Protein AF-A0A2N6NDV5-F1 (afdb_monomer)

Radius of gyration: 23.25 Å; Cα contacts (8 Å, |Δi|>4): 225; chains: 1; bounding box: 49×32×70 Å

Nearest PDB structures (foldseek):
  8xt3-assembly1_Lp  TM=3.797E-01  e=4.785E+00  Homo sapiens
  7odt-assembly1_a  TM=3.781E-01  e=5.970E+00  Homo sapiens
  6vmi-assembly1_a  TM=2.938E-01  e=2.604E+00  Homo sapiens
  6s2f-assembly1_A  TM=3.477E-01  e=3.836E+00  Saccharomyces cerevisiae S288C
  6i8a-assembly2_B  TM=3.883E-01  e=5.345E+00  Saccharomyces cerevisiae S288C

Secondary structure (DSSP, 8-state):
-HHHHHTTS-SEEEEEEEETTTTEEEEEEEESS--TT-PPPPSS-SS-SS-------B-SS--EEEEEEEEEEEE-TTS-EEEEEEEEEETTS-EEEEEESSHHHHHHHT-TTS--TT-EEEEEEETTEEEEESS-----

Foldseek 3Di:
DVVCQCVVVDFKDKDWDADDPSPDIDIDIDGNDDDPVPDDDDPDDPDDPDDDDDDWAADQFDWFKKAFQDWDFDADPVRHTDKIWTFIADPVGHTYIAIAPDPVSRVVVVPPVDDRHGQMWTWHDDDSGIHTDNDPPPDD

pLDDT: mean 92.0, std 10.21, range [34.38, 98.69]

InterPro domains:
  IPR016039 Thiolase-like [G3DSA:3.40.47.10] (1-45)
  IPR040771 Thiolase-like protein type 1, additional C-terminal domain [PF18313] (50-127)

Solvent-accessible surface area (backbone atoms only — not comparable to full-atom values): 8593 Å² total; per-residue (Å²): 107,70,66,46,26,72,68,60,78,37,58,68,49,77,48,81,49,76,36,86,90,72,78,39,79,47,76,48,83,45,61,59,58,79,71,92,81,75,66,80,79,76,94,62,75,97,60,70,98,70,79,92,69,95,69,72,53,75,33,85,78,36,72,44,61,28,28,31,69,44,72,52,69,47,59,44,96,88,70,46,84,70,44,38,43,34,38,31,30,39,83,91,55,30,34,32,64,26,33,47,59,44,70,69,35,36,56,54,73,64,36,87,91,59,84,58,65,67,42,62,31,34,32,37,63,54,93,97,42,24,26,32,28,62,68,80,73,79,78,132

Mean predicted aligned error: 6.07 Å

Structure (mmCIF, N/CA/C/O backbone):
data_AF-A0A2N6NDV5-F1
#
_entry.id   AF-A0A2N6NDV5-F1
#
loop_
_atom_site.group_PDB
_atom_site.id
_atom_site.type_symbol
_atom_site.label_atom_id
_atom_site.label_alt_id
_atom_site.label_comp_id
_atom_site.label_asym_id
_atom_site.label_entity_id
_atom_site.label_seq_id
_atom_site.pdbx_PDB_ins_code
_atom_site.Cartn_x
_atom_site.Cartn_y
_atom_site.Cartn_z
_atom_site.occupancy
_atom_site.B_iso_or_equiv
_atom_site.auth_seq_id
_atom_site.auth_comp_id
_atom_site.auth_asym_id
_atom_site.auth_atom_id
_atom_site.pdbx_PDB_model_num
ATOM 1 N N . MET A 1 1 ? -25.214 -1.089 19.384 1.00 89.75 1 MET A N 1
ATOM 2 C CA . MET A 1 1 ? -24.276 -1.251 20.520 1.00 89.75 1 MET A CA 1
ATOM 3 C C . MET A 1 1 ? -24.840 -0.733 21.842 1.00 89.75 1 MET A C 1
ATOM 5 O O . MET A 1 1 ? -25.035 -1.535 22.742 1.00 89.75 1 MET A O 1
ATOM 9 N N . THR A 1 2 ? -25.160 0.559 21.976 1.00 93.19 2 THR A N 1
ATOM 10 C CA . THR A 1 2 ? -25.662 1.141 23.244 1.00 93.19 2 THR A CA 1
ATOM 11 C C . THR A 1 2 ? -26.940 0.480 23.775 1.00 93.19 2 THR A C 1
ATOM 13 O O . THR A 1 2 ? -27.053 0.277 24.980 1.00 93.19 2 THR A O 1
ATOM 16 N N . ARG A 1 3 ? -27.878 0.082 22.899 1.00 95.38 3 ARG A N 1
ATOM 17 C CA . ARG A 1 3 ? -29.074 -0.701 23.279 1.00 95.38 3 ARG A CA 1
ATOM 18 C C . ARG A 1 3 ? -28.712 -2.036 23.940 1.00 95.38 3 ARG A C 1
ATOM 20 O O . ARG A 1 3 ? -29.221 -2.328 25.016 1.00 95.38 3 ARG A O 1
ATOM 27 N N . GLU A 1 4 ? -27.785 -2.789 23.349 1.00 95.44 4 GLU A N 1
ATOM 28 C CA . GLU A 1 4 ? -27.347 -4.083 23.888 1.00 95.44 4 GLU A CA 1
ATOM 29 C C . GLU A 1 4 ? -26.633 -3.923 25.243 1.00 95.44 4 GLU A C 1
ATOM 31 O O . GLU A 1 4 ? -26.911 -4.683 26.169 1.00 95.44 4 GLU A O 1
ATOM 36 N N . LEU A 1 5 ? -25.789 -2.892 25.400 1.00 96.25 5 LEU A N 1
ATOM 37 C CA . LEU A 1 5 ? -25.135 -2.577 26.680 1.00 96.25 5 LEU A CA 1
ATOM 38 C C . LEU A 1 5 ? -26.152 -2.205 27.769 1.00 96.25 5 LEU A C 1
ATOM 40 O O . LEU A 1 5 ? -26.079 -2.702 28.891 1.00 96.25 5 LEU A O 1
ATOM 44 N N . ARG A 1 6 ? -27.147 -1.373 27.433 1.00 94.62 6 ARG A N 1
ATOM 45 C CA . ARG A 1 6 ? -28.226 -0.988 28.362 1.00 94.62 6 ARG A CA 1
ATOM 46 C C . ARG A 1 6 ? -29.100 -2.176 28.762 1.00 94.62 6 ARG A C 1
ATOM 48 O O . ARG A 1 6 ? -29.508 -2.252 29.913 1.00 94.62 6 ARG A O 1
ATOM 55 N N . SER A 1 7 ? -29.332 -3.118 27.846 1.00 96.44 7 SER A N 1
ATOM 56 C CA . SER A 1 7 ? -30.056 -4.367 28.131 1.00 96.44 7 SER A CA 1
ATOM 57 C C . SER A 1 7 ? -29.265 -5.376 28.974 1.00 96.44 7 SER A C 1
ATOM 59 O O . SER A 1 7 ? -29.787 -6.441 29.278 1.00 96.44 7 SER A O 1
ATOM 61 N N . ARG A 1 8 ? -28.003 -5.075 29.329 1.00 92.75 8 ARG A N 1
ATOM 62 C CA . ARG A 1 8 ? -27.079 -5.961 30.064 1.00 92.75 8 ARG A CA 1
ATOM 63 C C . ARG A 1 8 ? -26.745 -7.282 29.369 1.00 92.75 8 ARG A C 1
ATOM 65 O O . ARG A 1 8 ? -26.102 -8.134 29.972 1.00 92.75 8 ARG A O 1
ATOM 72 N N . LYS A 1 9 ? -27.098 -7.439 28.092 1.00 95.50 9 LYS A N 1
ATOM 73 C CA . LYS A 1 9 ? -26.704 -8.604 27.290 1.00 95.50 9 LYS A CA 1
ATOM 74 C C . LYS A 1 9 ? -25.186 -8.687 27.097 1.00 95.50 9 LYS A C 1
ATOM 76 O O . LYS A 1 9 ? -24.624 -9.775 27.093 1.00 95.50 9 LYS A O 1
ATOM 81 N N . TYR A 1 10 ? -24.526 -7.534 26.979 1.00 95.12 10 TYR A N 1
ATOM 82 C CA . TYR A 1 10 ? -23.069 -7.409 26.999 1.00 95.12 10 TYR A CA 1
ATOM 83 C C . TYR A 1 10 ? -22.658 -6.335 28.003 1.00 95.12 10 TYR A C 1
ATOM 85 O O . TYR A 1 10 ? -23.390 -5.371 28.226 1.00 95.12 10 TYR A O 1
ATOM 93 N N . ASN A 1 11 ? -21.471 -6.489 28.591 1.00 93.62 11 ASN A N 1
ATOM 94 C CA . ASN A 1 11 ? -20.956 -5.537 29.576 1.00 93.62 11 ASN A CA 1
ATOM 95 C C . ASN A 1 11 ? -20.065 -4.457 28.967 1.00 93.62 11 ASN A C 1
ATOM 97 O O . ASN A 1 11 ? -20.046 -3.353 29.493 1.00 93.62 11 ASN A O 1
ATOM 101 N N . ASN A 1 12 ? -19.358 -4.748 27.873 1.00 94.69 12 ASN A N 1
ATOM 102 C CA . ASN A 1 12 ? -18.414 -3.827 27.244 1.00 94.69 12 ASN A CA 1
ATOM 103 C C . ASN A 1 12 ? -18.642 -3.777 25.732 1.00 94.69 12 ASN A C 1
ATOM 105 O O . ASN A 1 12 ? -19.114 -4.747 25.137 1.00 94.69 12 ASN A O 1
ATOM 109 N N . GLY A 1 13 ? -18.309 -2.646 25.120 1.00 95.06 13 GLY A N 1
ATOM 110 C CA . GLY A 1 13 ? -18.357 -2.437 23.679 1.00 95.06 13 GLY A CA 1
ATOM 111 C C . GLY A 1 13 ? -17.178 -1.593 23.217 1.00 95.06 13 GLY A C 1
ATOM 112 O O . GLY A 1 13 ? -16.711 -0.723 23.950 1.00 95.06 13 GLY A O 1
ATOM 113 N N . LEU A 1 14 ? -16.710 -1.856 22.002 1.00 95.12 14 LEU A N 1
ATOM 114 C CA . LEU A 1 14 ? -15.627 -1.122 21.364 1.00 95.12 14 LEU A CA 1
ATOM 115 C C . LEU A 1 14 ? -16.105 -0.634 20.003 1.00 95.12 14 LEU A C 1
ATOM 117 O O . LEU A 1 14 ? 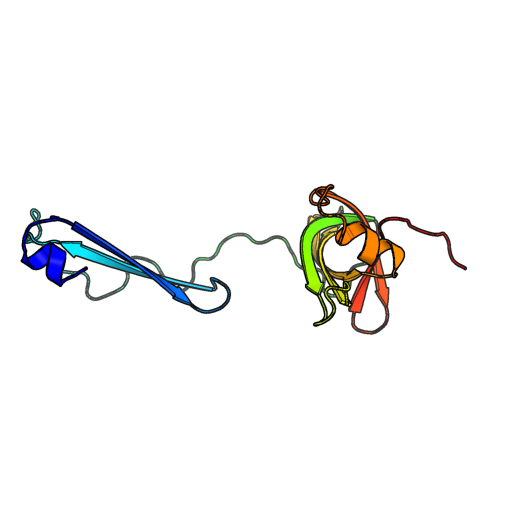-16.561 -1.434 19.188 1.00 95.12 14 LEU A O 1
ATOM 121 N N . ILE A 1 15 ? -16.002 0.668 19.766 1.00 94.56 15 ILE A N 1
ATOM 122 C CA . ILE A 1 15 ? -16.259 1.270 18.459 1.00 94.56 15 ILE A CA 1
ATOM 123 C C . ILE A 1 15 ? -14.917 1.666 17.866 1.00 94.56 15 ILE A C 1
ATOM 125 O O . ILE A 1 15 ? -14.151 2.377 18.513 1.00 94.56 15 ILE A O 1
ATOM 129 N N . LEU A 1 16 ? -14.671 1.220 16.637 1.00 94.31 16 LEU A N 1
ATOM 130 C CA . LEU A 1 16 ? -13.559 1.657 15.803 1.00 94.31 16 LEU A CA 1
ATOM 131 C C . LEU A 1 16 ? -14.142 2.499 14.668 1.00 94.31 16 LEU A C 1
ATOM 133 O O . LEU A 1 16 ? -15.025 2.031 13.947 1.00 94.31 16 LEU A O 1
ATOM 137 N N . ALA A 1 17 ? -13.684 3.739 14.543 1.00 93.19 17 ALA A N 1
ATOM 138 C CA . ALA A 1 17 ? -14.109 4.664 13.503 1.00 93.19 17 ALA A CA 1
ATOM 139 C C . ALA A 1 17 ? -12.887 5.102 12.691 1.00 93.19 17 ALA A C 1
ATOM 141 O O . ALA A 1 17 ? -12.073 5.903 13.155 1.00 93.19 17 ALA A O 1
ATOM 142 N N . ASN A 1 18 ? -12.774 4.550 11.484 1.00 94.25 18 ASN A N 1
ATOM 143 C CA . ASN A 1 18 ? -11.682 4.825 10.556 1.00 94.25 18 ASN A CA 1
ATOM 144 C C . ASN A 1 18 ? -12.085 5.949 9.596 1.00 94.25 18 ASN A C 1
ATOM 146 O O . ASN A 1 18 ? -13.229 5.990 9.138 1.00 94.25 18 ASN A O 1
ATOM 150 N N . GLY A 1 19 ? -11.150 6.841 9.276 1.00 92.06 19 GLY A N 1
ATOM 151 C CA . GLY A 1 19 ? -11.359 7.963 8.360 1.00 92.06 19 GLY A CA 1
ATOM 152 C C . GLY A 1 19 ? -10.270 8.067 7.293 1.00 92.06 19 GLY A C 1
ATOM 153 O O . GLY A 1 19 ? -9.116 7.703 7.523 1.00 92.06 19 GLY A O 1
ATOM 154 N N . GLY A 1 20 ? -10.644 8.591 6.121 1.00 91.12 20 GLY A N 1
ATOM 155 C CA . GLY A 1 20 ? -9.740 8.758 4.980 1.00 91.12 20 GLY A CA 1
ATOM 156 C C . GLY A 1 20 ? -9.200 7.427 4.445 1.00 91.12 20 GLY A C 1
ATOM 157 O O . GLY A 1 20 ? -9.886 6.407 4.484 1.00 91.12 20 GLY A O 1
ATOM 158 N N . MET A 1 21 ? -7.948 7.436 3.981 1.00 89.44 21 MET A N 1
ATOM 159 C CA . MET A 1 21 ? -7.200 6.234 3.581 1.00 89.44 21 MET A CA 1
ATOM 160 C C . MET A 1 21 ? -6.488 5.619 4.795 1.00 89.44 21 MET A C 1
ATOM 162 O O . MET A 1 21 ? -5.265 5.541 4.825 1.00 89.44 21 MET A O 1
ATOM 166 N N . LEU A 1 22 ? -7.259 5.268 5.834 1.00 88.69 22 LEU A N 1
ATOM 167 C CA . LEU A 1 22 ? -6.744 4.843 7.150 1.00 88.69 22 LEU A CA 1
ATOM 168 C C . LEU A 1 22 ? -5.806 5.872 7.810 1.00 88.69 22 LEU A C 1
ATOM 170 O O . LEU A 1 22 ? -4.940 5.519 8.603 1.00 88.69 22 LEU A O 1
ATOM 174 N N . THR A 1 23 ? -5.982 7.158 7.502 1.00 87.88 23 THR A N 1
ATOM 175 C CA . THR A 1 23 ? -5.155 8.239 8.062 1.00 87.88 23 THR A CA 1
ATOM 176 C C . THR A 1 23 ? -5.606 8.662 9.455 1.00 87.88 23 THR A C 1
ATOM 178 O O . THR A 1 23 ? -4.842 9.284 10.185 1.00 87.88 23 THR A O 1
ATOM 181 N N . HIS A 1 24 ? -6.844 8.330 9.827 1.00 87.25 24 HIS A N 1
ATOM 182 C CA . HIS A 1 24 ? -7.413 8.635 11.133 1.00 87.25 24 HIS A CA 1
ATOM 183 C C . HIS A 1 24 ? -8.084 7.398 11.708 1.00 87.25 24 HIS A C 1
ATOM 185 O O . HIS A 1 24 ? -8.835 6.708 11.013 1.00 87.25 24 HIS A O 1
ATOM 191 N N . GLN A 1 25 ? -7.875 7.176 13.002 1.00 88.50 25 GLN A N 1
ATOM 192 C CA . GLN A 1 25 ? -8.578 6.149 13.747 1.00 88.50 25 GLN A CA 1
ATOM 193 C C . GLN A 1 25 ? -9.020 6.694 15.101 1.00 88.50 25 GLN A C 1
ATOM 195 O O . GLN A 1 25 ? -8.207 7.134 15.910 1.00 88.50 25 GLN A O 1
ATOM 200 N N . TYR A 1 26 ? -10.324 6.629 15.348 1.00 88.06 26 TYR A N 1
ATOM 201 C CA . TYR A 1 26 ? -10.928 6.971 16.628 1.00 88.06 26 TYR A CA 1
ATOM 202 C C . TYR A 1 26 ? -11.472 5.714 17.284 1.00 88.06 26 TYR A C 1
ATOM 204 O O . TYR A 1 26 ? -12.043 4.838 16.629 1.00 88.06 26 TYR A O 1
ATOM 212 N N . VAL A 1 27 ? -11.300 5.637 18.599 1.00 90.25 27 VAL A N 1
ATOM 213 C CA . VAL A 1 27 ? -11.710 4.484 19.391 1.00 90.25 27 VAL A CA 1
ATOM 214 C C . VAL A 1 27 ? -12.561 4.953 20.557 1.00 90.25 27 VAL A C 1
ATOM 216 O O . VAL A 1 27 ? -12.167 5.850 21.298 1.00 90.25 27 VAL A O 1
ATOM 219 N N . VAL A 1 28 ? -13.721 4.323 20.739 1.00 90.12 28 VAL A N 1
ATOM 220 C CA . VAL A 1 28 ? -14.583 4.561 21.902 1.00 90.12 28 VAL A CA 1
ATOM 221 C C . VAL A 1 28 ? -14.812 3.249 22.635 1.00 90.12 28 VAL A C 1
ATOM 223 O O . VAL A 1 28 ? -15.412 2.315 22.099 1.00 90.12 28 VAL A O 1
ATOM 226 N N . CYS A 1 29 ? -14.365 3.205 23.886 1.00 89.94 29 CYS A N 1
ATOM 227 C CA . CYS A 1 29 ? -14.653 2.124 24.819 1.00 89.94 29 CYS A CA 1
ATOM 228 C C . CYS A 1 29 ? -15.923 2.461 25.607 1.00 89.94 29 CYS A C 1
ATOM 230 O O . CYS A 1 29 ? -15.997 3.490 26.275 1.00 89.94 29 CYS A O 1
ATOM 232 N N . LEU A 1 30 ? -16.919 1.583 25.550 1.00 92.00 30 LEU A N 1
ATOM 233 C CA . LEU A 1 30 ? -18.193 1.718 26.250 1.00 92.00 30 LEU A CA 1
ATOM 234 C C . LEU A 1 30 ? -18.351 0.586 27.266 1.00 92.00 30 LEU A C 1
ATOM 236 O O . LEU A 1 30 ? -17.962 -0.550 26.998 1.00 92.00 30 LEU A O 1
ATOM 240 N N . SER A 1 31 ? -18.985 0.869 28.402 1.00 92.50 31 SER A N 1
ATOM 241 C CA . SER A 1 31 ? -19.339 -0.150 29.392 1.00 92.50 31 SER A CA 1
ATOM 242 C C . SER A 1 31 ? -20.753 0.053 29.929 1.00 92.50 31 SER A C 1
ATOM 244 O O . SER A 1 31 ? -21.264 1.170 29.989 1.00 92.50 31 SER A O 1
ATOM 246 N N . ALA A 1 32 ? -21.392 -1.045 30.323 1.00 94.69 32 ALA A N 1
ATOM 247 C CA . ALA A 1 32 ? -22.631 -1.053 31.092 1.00 94.69 32 ALA A CA 1
ATOM 248 C C . ALA A 1 32 ? -22.378 -0.859 32.601 1.00 94.69 32 ALA A C 1
ATOM 250 O O . ALA A 1 32 ? -23.325 -0.769 33.385 1.00 94.69 32 ALA A O 1
ATOM 251 N N . GLN A 1 33 ? -21.115 -0.857 33.036 1.00 90.62 33 GLN A N 1
ATOM 252 C CA . GLN A 1 33 ? -20.711 -0.657 34.425 1.00 90.62 33 GLN A CA 1
ATOM 253 C C . GLN A 1 33 ? -19.906 0.642 34.571 1.00 90.62 33 GLN A C 1
ATOM 255 O O . GLN A 1 33 ? -19.199 1.026 33.637 1.00 90.62 33 GLN A O 1
ATOM 260 N N . PRO A 1 34 ? -19.992 1.321 35.729 1.00 88.00 34 PRO A N 1
ATOM 261 C CA . PRO A 1 34 ? -19.093 2.427 36.029 1.00 88.00 34 PRO A CA 1
ATOM 262 C C . PRO A 1 34 ? -17.644 1.932 36.130 1.00 88.00 34 PRO A C 1
ATOM 264 O O . PRO A 1 34 ? -17.385 0.742 36.341 1.00 88.00 34 PRO A O 1
ATOM 267 N N . ARG A 1 35 ? -16.684 2.852 36.001 1.00 86.00 35 ARG A N 1
ATOM 268 C CA . ARG A 1 35 ? -15.265 2.524 36.158 1.00 86.00 35 ARG A CA 1
ATOM 269 C C . ARG A 1 35 ? -14.980 2.037 37.580 1.00 86.00 35 ARG A C 1
ATOM 271 O O . ARG A 1 35 ? -15.403 2.655 38.551 1.00 86.00 35 ARG A O 1
ATOM 278 N N . LYS A 1 36 ? -14.222 0.943 37.699 1.00 88.12 36 LYS A N 1
ATOM 279 C CA . LYS A 1 36 ? -13.852 0.353 38.998 1.00 88.12 36 LYS A CA 1
ATOM 280 C C . LYS A 1 36 ? -12.792 1.157 39.754 1.00 88.12 36 LYS A C 1
ATOM 282 O O . LYS A 1 36 ? -12.688 1.015 40.963 1.00 88.12 36 LYS A O 1
ATOM 287 N N . ASP A 1 37 ? -12.003 1.963 39.046 1.00 89.69 37 ASP A N 1
ATOM 288 C CA . ASP A 1 37 ? -10.923 2.774 39.619 1.00 89.69 37 ASP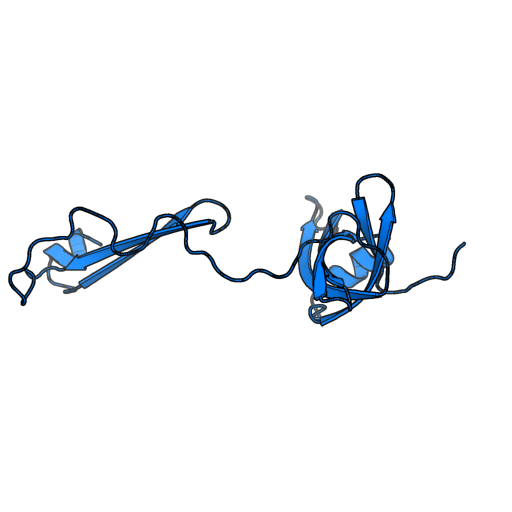 A CA 1
ATOM 289 C C . ASP A 1 37 ? -11.396 4.134 40.156 1.00 89.69 37 ASP A C 1
ATOM 291 O O . ASP A 1 37 ? -10.588 4.875 40.708 1.00 89.69 37 ASP A O 1
ATOM 295 N N . GLY A 1 38 ? -12.682 4.469 39.989 1.00 88.00 38 GLY A N 1
ATOM 296 C CA . GLY A 1 38 ? -13.278 5.717 40.474 1.00 88.00 38 GLY A CA 1
ATOM 297 C C . GLY A 1 38 ? -12.742 6.989 39.809 1.00 88.00 38 GLY A C 1
ATOM 298 O O . GLY A 1 38 ? -13.053 8.078 40.276 1.00 88.00 38 GLY A O 1
ATOM 299 N N . LYS A 1 39 ? -11.936 6.871 38.747 1.00 87.62 39 LYS A N 1
ATOM 300 C CA . LYS A 1 39 ? -11.343 8.018 38.052 1.00 87.62 39 LYS A CA 1
ATOM 301 C C . LYS A 1 39 ? -12.308 8.611 37.033 1.00 87.62 39 LYS A C 1
ATOM 303 O O . LYS A 1 39 ? -13.076 7.884 36.399 1.00 87.62 39 LYS A O 1
ATOM 308 N N . ASP A 1 40 ? -12.172 9.911 36.802 1.00 87.06 40 ASP A N 1
ATOM 309 C CA . ASP A 1 40 ? -12.861 10.597 35.715 1.00 87.06 40 ASP A CA 1
ATOM 310 C C . ASP A 1 40 ? -12.380 10.118 34.338 1.00 87.06 40 ASP A C 1
ATOM 312 O O . ASP A 1 40 ? -11.329 9.479 34.175 1.00 87.06 40 ASP A O 1
ATOM 316 N N . TYR A 1 41 ? -13.183 10.404 33.315 1.00 83.25 41 TYR A N 1
ATOM 317 C CA . TYR A 1 41 ? -12.751 10.208 31.937 1.00 83.25 41 TYR A CA 1
ATOM 318 C C . TYR A 1 41 ? -11.691 11.254 31.564 1.00 83.25 41 TYR A C 1
ATOM 320 O O . TYR A 1 41 ? -11.820 12.409 31.970 1.00 83.25 41 TYR A O 1
ATOM 328 N N . PRO A 1 42 ? -10.659 10.878 30.785 1.00 85.25 42 PRO A N 1
ATOM 329 C CA . PRO A 1 42 ? -9.719 11.848 30.238 1.00 85.25 42 PRO A CA 1
ATOM 330 C C . PRO A 1 42 ? -10.465 12.922 29.439 1.00 85.25 42 PRO A C 1
ATOM 332 O O . PRO A 1 42 ? -11.346 12.597 28.644 1.00 85.25 42 PRO A O 1
ATOM 335 N N . LEU A 1 43 ? -10.109 14.189 29.653 1.00 87.38 43 LEU A N 1
ATOM 336 C CA . LEU A 1 43 ? -10.647 15.322 28.887 1.00 87.38 43 LEU A CA 1
ATOM 337 C C . LEU A 1 43 ? -9.931 15.509 27.542 1.00 87.38 43 LEU A C 1
ATOM 339 O O . LEU A 1 43 ? -10.412 16.234 26.676 1.00 87.38 43 LEU A O 1
ATOM 343 N N . GLU A 1 44 ? -8.795 14.837 27.373 1.00 88.81 44 GLU A N 1
ATOM 344 C CA . GLU A 1 44 ? -7.932 14.904 26.201 1.00 88.81 44 GLU A CA 1
ATOM 345 C C . GLU A 1 44 ? -7.524 13.492 25.768 1.00 88.81 44 GLU A C 1
ATOM 347 O O . GLU A 1 44 ? -7.599 12.529 26.541 1.00 88.81 44 GLU A O 1
ATOM 352 N N . ASN A 1 45 ? -7.087 13.362 24.516 1.00 84.50 45 ASN A N 1
ATOM 353 C CA . ASN A 1 45 ? -6.636 12.082 23.986 1.00 84.50 45 ASN A CA 1
ATOM 354 C C . ASN A 1 45 ? -5.313 11.655 24.648 1.00 84.50 45 ASN A C 1
ATOM 356 O O . ASN A 1 45 ? -4.404 12.472 24.776 1.00 84.50 45 ASN A O 1
ATOM 360 N N . PRO A 1 46 ? -5.159 10.370 25.019 1.00 84.00 46 PRO A N 1
ATOM 361 C CA . PRO A 1 46 ? -3.935 9.876 25.654 1.00 8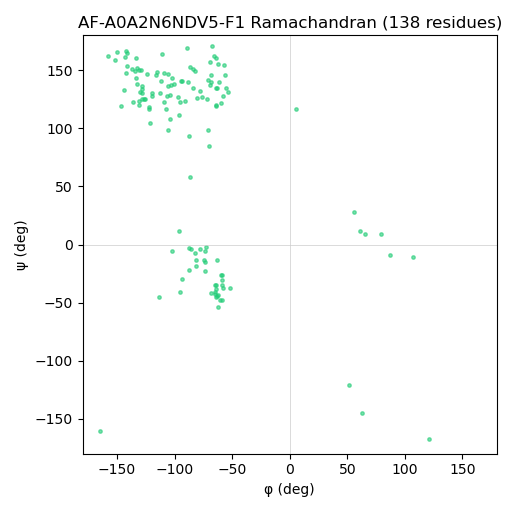4.00 46 PRO A CA 1
ATOM 362 C C . PRO A 1 46 ? -2.750 9.753 24.684 1.00 84.00 46 PRO A C 1
ATOM 364 O O . PRO A 1 46 ? -1.618 9.577 25.124 1.00 84.00 46 PRO A O 1
ATOM 367 N N . LEU A 1 47 ? -3.011 9.798 23.375 1.00 84.12 47 LEU A N 1
ATOM 368 C CA . LEU A 1 47 ? -2.004 9.771 22.320 1.00 84.12 47 LEU A CA 1
ATOM 369 C C . LEU A 1 47 ? -1.915 11.152 21.659 1.00 84.12 47 LEU A C 1
ATOM 371 O O . LEU A 1 47 ? -2.939 11.836 21.556 1.00 84.12 47 LEU A O 1
ATOM 375 N N . PRO A 1 48 ? -0.723 11.556 21.182 1.00 86.12 48 PRO A N 1
ATOM 376 C CA . PRO A 1 48 ? -0.583 12.783 20.412 1.00 86.12 48 PRO A CA 1
ATOM 377 C C . PRO A 1 48 ? -1.404 12.701 19.120 1.00 86.12 48 PRO A C 1
ATOM 379 O O . PRO A 1 48 ? -1.650 11.619 18.590 1.00 86.12 48 PRO A O 1
ATOM 382 N N . LEU A 1 49 ? -1.787 13.862 18.583 1.00 82.25 49 LEU A N 1
ATOM 383 C CA . LEU A 1 49 ? -2.504 13.946 17.304 1.00 82.25 49 LEU A CA 1
ATOM 384 C C . LEU A 1 49 ? -1.703 13.331 16.145 1.00 82.25 49 LEU A C 1
ATOM 386 O O . LEU A 1 49 ? -2.284 12.814 15.197 1.00 82.25 49 LEU A O 1
ATOM 390 N N . VAL A 1 50 ? -0.373 13.397 16.234 1.00 83.31 50 VAL A N 1
ATOM 391 C CA . VAL A 1 50 ? 0.558 12.858 15.245 1.00 83.31 50 VAL A CA 1
ATOM 392 C C . VAL A 1 50 ? 1.569 11.976 15.965 1.00 83.31 50 VAL A C 1
ATOM 394 O O . VAL A 1 50 ? 2.241 12.427 16.893 1.00 83.31 50 VAL A O 1
ATOM 397 N N . VAL A 1 51 ? 1.684 10.729 15.519 1.00 83.50 51 VAL A N 1
ATOM 398 C CA . VAL A 1 51 ? 2.741 9.803 15.931 1.00 83.50 51 VAL A CA 1
ATOM 399 C C . VAL A 1 51 ? 3.830 9.845 14.860 1.00 83.50 51 VAL A C 1
ATOM 401 O O . VAL A 1 51 ? 3.534 9.728 13.673 1.00 83.50 51 VAL A O 1
ATOM 404 N N . GLN A 1 52 ? 5.079 10.077 15.264 1.00 82.88 52 GLN A N 1
ATOM 405 C CA . GLN A 1 52 ? 6.217 10.051 14.344 1.00 82.88 52 GLN A CA 1
ATOM 406 C C . GLN A 1 52 ? 6.741 8.623 14.231 1.00 82.88 52 GLN A C 1
ATOM 408 O O . GLN A 1 52 ? 7.573 8.203 15.032 1.00 82.88 52 GLN A O 1
ATOM 413 N N . ASP A 1 53 ? 6.253 7.892 13.234 1.00 83.81 53 ASP A N 1
ATOM 414 C CA . ASP A 1 53 ? 6.776 6.570 12.906 1.00 83.81 53 ASP A CA 1
ATOM 415 C C . ASP A 1 53 ? 7.832 6.667 11.794 1.00 83.81 53 ASP A C 1
ATOM 417 O O . ASP A 1 53 ? 7.667 7.445 10.847 1.00 83.81 53 ASP A O 1
ATOM 421 N N . PRO A 1 54 ? 8.930 5.890 11.872 1.00 86.75 54 PRO A N 1
ATOM 422 C CA . PRO A 1 54 ? 9.924 5.856 10.810 1.00 86.75 54 PRO A CA 1
ATOM 423 C C . PRO A 1 54 ? 9.298 5.301 9.525 1.00 86.75 54 PRO A C 1
ATOM 425 O O . PRO A 1 54 ? 8.848 4.156 9.474 1.00 86.75 54 PRO A O 1
ATOM 428 N N . ALA A 1 55 ? 9.309 6.107 8.467 1.00 87.94 55 ALA A N 1
ATOM 429 C CA . ALA A 1 55 ? 8.927 5.697 7.122 1.00 87.94 55 ALA A CA 1
ATOM 430 C C . ALA A 1 55 ? 10.180 5.559 6.240 1.00 87.94 55 ALA A C 1
ATOM 432 O O . ALA A 1 55 ? 11.135 6.321 6.419 1.00 87.94 55 ALA A O 1
ATOM 433 N N . PRO A 1 56 ? 10.208 4.619 5.275 1.00 91.94 56 PRO A N 1
ATOM 434 C CA . PRO A 1 56 ? 11.244 4.606 4.253 1.00 91.94 56 PRO A CA 1
ATOM 435 C C . PRO A 1 56 ? 11.285 5.945 3.509 1.00 91.94 56 PRO A C 1
ATOM 437 O O . PRO A 1 56 ? 10.226 6.546 3.298 1.00 91.94 56 PRO A O 1
ATOM 440 N N . PRO A 1 57 ? 12.476 6.400 3.085 1.00 96.06 57 PRO A N 1
ATOM 441 C CA . PRO A 1 57 ? 12.589 7.580 2.240 1.00 96.06 57 PRO A CA 1
ATOM 442 C C . PRO A 1 57 ? 11.770 7.405 0.957 1.00 96.06 57 PRO A C 1
ATOM 444 O O . PRO A 1 57 ? 11.507 6.282 0.524 1.00 96.06 57 PRO A O 1
ATOM 447 N N . PHE A 1 58 ? 11.352 8.514 0.358 1.00 97.31 58 PHE A N 1
ATOM 448 C CA . PHE A 1 58 ? 10.531 8.519 -0.848 1.00 97.31 58 PHE A CA 1
ATOM 449 C C . PHE A 1 58 ? 11.322 9.090 -2.024 1.00 97.31 58 PHE A C 1
ATOM 451 O O . PHE A 1 58 ? 11.916 10.160 -1.906 1.00 97.31 58 PHE A O 1
ATOM 458 N N . ALA A 1 59 ? 11.315 8.378 -3.147 1.00 97.56 59 ALA A N 1
ATOM 459 C CA . ALA A 1 59 ? 11.852 8.831 -4.418 1.00 97.56 59 ALA A CA 1
ATOM 460 C C . ALA A 1 59 ? 10.686 9.230 -5.331 1.00 97.56 59 ALA A C 1
ATOM 462 O O . ALA A 1 59 ? 9.947 8.373 -5.816 1.00 97.56 59 ALA A O 1
ATOM 463 N N . GLU A 1 60 ? 10.530 10.536 -5.553 1.00 96.88 60 GLU A N 1
ATOM 464 C CA . GLU A 1 60 ? 9.565 11.076 -6.518 1.00 96.88 60 GLU A CA 1
ATOM 465 C C . GLU A 1 60 ? 9.946 10.660 -7.945 1.00 96.88 60 GLU A C 1
ATOM 467 O O . GLU A 1 60 ? 9.115 10.149 -8.693 1.00 96.88 60 GLU A O 1
ATOM 472 N N . ASP A 1 61 ? 11.244 10.743 -8.245 1.00 96.88 61 ASP A N 1
ATOM 473 C CA . ASP A 1 61 ? 11.857 10.334 -9.503 1.00 96.88 61 ASP A CA 1
ATOM 474 C C . ASP A 1 61 ? 12.629 9.027 -9.310 1.00 96.88 61 ASP A C 1
ATOM 476 O O . ASP A 1 61 ? 13.766 9.019 -8.832 1.00 96.88 61 ASP A O 1
ATOM 480 N N . ALA A 1 62 ? 12.015 7.903 -9.674 1.00 97.25 62 ALA A N 1
ATOM 481 C CA . ALA A 1 62 ? 12.597 6.584 -9.464 1.00 97.25 62 ALA A CA 1
ATOM 482 C C . ALA A 1 62 ? 13.142 6.006 -10.772 1.00 97.25 62 ALA A C 1
ATOM 484 O O . ALA A 1 62 ? 12.459 5.939 -11.792 1.00 97.25 62 ALA A O 1
ATOM 485 N N . THR A 1 63 ? 14.397 5.555 -10.760 1.00 96.38 63 THR A N 1
ATOM 486 C CA . THR A 1 63 ? 15.010 4.871 -11.905 1.00 96.38 63 THR A CA 1
ATOM 487 C C . THR A 1 63 ? 15.945 3.768 -11.434 1.00 96.38 63 THR A C 1
ATOM 489 O O . THR A 1 63 ? 16.787 3.979 -10.565 1.00 96.38 63 THR A O 1
ATOM 492 N N . GLY A 1 64 ? 15.819 2.589 -12.041 1.00 96.06 64 GLY A N 1
ATOM 493 C CA . GLY A 1 64 ? 16.697 1.449 -11.807 1.00 96.06 64 GLY A CA 1
ATOM 494 C C . GLY A 1 64 ? 15.972 0.203 -11.292 1.00 96.06 64 GLY A C 1
ATOM 495 O O . GLY A 1 64 ? 14.746 0.108 -11.366 1.00 96.06 64 GLY A O 1
ATOM 496 N N . PRO A 1 65 ? 16.731 -0.798 -10.813 1.00 97.12 65 PRO A N 1
ATOM 497 C CA . PRO A 1 65 ? 16.170 -2.042 -10.300 1.00 97.12 65 PRO A CA 1
ATOM 498 C C . PRO A 1 65 ? 15.321 -1.812 -9.047 1.00 97.12 65 PRO A C 1
ATOM 500 O O . PRO A 1 65 ? 15.756 -1.144 -8.105 1.00 97.12 65 PRO A O 1
ATOM 503 N N . ALA A 1 66 ? 14.151 -2.439 -9.015 1.00 97.69 66 ALA A N 1
ATOM 504 C CA . ALA A 1 66 ? 13.180 -2.298 -7.942 1.00 97.69 66 ALA A CA 1
ATOM 505 C C . ALA A 1 66 ? 12.483 -3.624 -7.621 1.00 97.69 66 ALA A C 1
ATOM 507 O O . ALA A 1 66 ? 12.547 -4.579 -8.396 1.00 97.69 66 ALA A O 1
ATOM 508 N N . THR A 1 67 ? 11.789 -3.660 -6.488 1.00 98.25 67 THR A N 1
ATOM 509 C CA . THR A 1 67 ? 10.862 -4.736 -6.117 1.00 98.25 67 THR A CA 1
ATOM 510 C C . THR A 1 67 ? 9.480 -4.173 -5.824 1.00 98.25 67 THR A C 1
ATOM 512 O O . THR A 1 67 ? 9.371 -3.074 -5.275 1.00 98.25 67 THR A O 1
ATOM 515 N N . ILE A 1 68 ? 8.428 -4.925 -6.137 1.00 98.50 68 ILE A N 1
ATOM 516 C CA . ILE A 1 68 ? 7.051 -4.558 -5.786 1.00 98.50 68 ILE A CA 1
ATOM 517 C C . ILE A 1 68 ? 6.855 -4.735 -4.276 1.00 98.50 68 ILE A C 1
ATOM 519 O O . ILE A 1 68 ? 7.091 -5.815 -3.743 1.00 98.50 68 ILE A O 1
ATOM 523 N N . GLU A 1 69 ? 6.416 -3.689 -3.577 1.00 98.31 69 GLU A N 1
ATOM 524 C CA . GLU A 1 69 ? 6.042 -3.766 -2.158 1.00 98.31 69 GLU A CA 1
ATOM 525 C C . GLU A 1 69 ? 4.533 -3.980 -1.993 1.00 98.31 69 GLU A C 1
ATOM 527 O O . GLU A 1 69 ? 4.103 -4.777 -1.164 1.00 98.31 69 GLU A O 1
ATOM 532 N N . THR A 1 70 ? 3.725 -3.299 -2.806 1.00 98.44 70 THR A N 1
ATOM 533 C CA . THR A 1 70 ? 2.294 -3.573 -2.972 1.00 98.44 70 THR A CA 1
ATOM 534 C C . THR A 1 70 ? 1.812 -3.023 -4.309 1.00 98.44 70 THR A C 1
ATOM 536 O O . THR A 1 70 ? 2.472 -2.183 -4.925 1.00 98.44 70 THR A O 1
ATOM 539 N N . TYR A 1 71 ? 0.665 -3.494 -4.780 1.00 98.38 71 TYR A N 1
ATOM 540 C CA . TYR A 1 71 ? 0.066 -3.020 -6.015 1.00 98.38 71 TYR A CA 1
ATOM 541 C C . TYR A 1 71 ? -1.452 -3.166 -5.979 1.00 98.38 71 TYR A C 1
ATOM 543 O O . TYR A 1 71 ? -2.019 -3.952 -5.221 1.00 98.38 71 TYR A O 1
ATOM 551 N N . THR A 1 72 ? -2.119 -2.398 -6.827 1.00 97.75 72 THR A N 1
ATOM 552 C CA . THR A 1 72 ? -3.527 -2.595 -7.152 1.00 97.75 72 THR A CA 1
ATOM 553 C C . THR A 1 72 ? -3.747 -2.331 -8.632 1.00 97.75 72 THR A C 1
ATOM 555 O O . THR A 1 72 ? -2.887 -1.779 -9.324 1.00 97.75 72 THR A O 1
ATOM 558 N N . ILE A 1 73 ? -4.894 -2.769 -9.134 1.00 97.75 73 ILE A N 1
ATOM 559 C CA . ILE A 1 73 ? -5.255 -2.651 -10.540 1.00 97.75 73 ILE A CA 1
ATOM 560 C C . ILE A 1 73 ? -6.650 -2.072 -10.610 1.00 97.75 73 ILE A C 1
ATOM 562 O O . ILE A 1 73 ? -7.604 -2.630 -10.063 1.00 97.75 73 ILE A O 1
ATOM 566 N N . GLU A 1 74 ? -6.766 -0.960 -11.314 1.00 97.50 74 GLU A N 1
ATOM 567 C CA . GLU A 1 74 ? -8.053 -0.440 -11.723 1.00 97.50 74 GLU A CA 1
ATOM 568 C C . GLU A 1 74 ? -8.569 -1.267 -12.902 1.00 97.50 74 GLU A C 1
ATOM 570 O O . GLU A 1 74 ? -7.881 -1.430 -13.913 1.00 97.50 74 GLU A O 1
ATOM 575 N N . TYR A 1 75 ? -9.792 -1.775 -12.779 1.00 97.06 75 TYR A N 1
ATOM 576 C CA . TYR A 1 75 ? -10.494 -2.463 -13.856 1.00 97.06 75 TYR A CA 1
ATOM 577 C C . TYR A 1 75 ? -11.583 -1.558 -14.423 1.00 97.06 75 TYR A C 1
ATOM 579 O O . TYR A 1 75 ? -12.356 -0.949 -13.679 1.00 97.06 75 TYR A O 1
ATOM 587 N N . GLY A 1 76 ? -11.682 -1.515 -15.750 1.00 94.50 76 GLY A N 1
ATOM 588 C CA . GLY A 1 76 ? -12.789 -0.858 -16.434 1.00 94.50 76 GLY A CA 1
ATOM 589 C C . GLY A 1 76 ? -14.117 -1.592 -16.218 1.00 94.50 76 GLY A C 1
ATOM 590 O O . GLY A 1 76 ? -14.168 -2.726 -15.742 1.00 94.50 76 GLY A O 1
ATOM 591 N N . ARG A 1 77 ? -15.226 -0.972 -16.641 1.00 94.50 77 ARG A N 1
ATOM 592 C CA . ARG A 1 77 ? -16.583 -1.544 -16.490 1.00 94.50 77 ARG A CA 1
ATOM 593 C C . ARG A 1 77 ? -16.773 -2.896 -17.188 1.00 94.50 77 ARG A C 1
ATOM 595 O O . ARG A 1 77 ? -17.629 -3.669 -16.777 1.00 94.50 77 ARG A O 1
ATOM 602 N N . SER A 1 78 ? -15.993 -3.170 -18.232 1.00 94.81 78 SER A N 1
ATOM 603 C CA . SER A 1 78 ? -15.976 -4.451 -18.948 1.00 94.81 78 SER A CA 1
ATOM 604 C C . SER A 1 78 ? -15.207 -5.557 -18.212 1.00 94.81 78 SER A C 1
ATOM 606 O O . SER A 1 78 ? -15.176 -6.685 -18.692 1.00 94.81 78 SER A O 1
ATOM 608 N N . GLY A 1 79 ? -14.571 -5.254 -17.074 1.00 93.56 79 GLY A N 1
ATOM 609 C CA . GLY A 1 79 ? -13.710 -6.188 -16.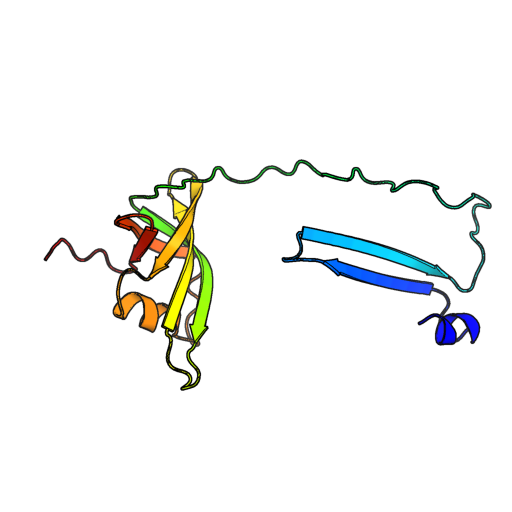346 1.00 93.56 79 GLY A CA 1
ATOM 610 C C . GLY A 1 79 ? -12.303 -6.327 -16.932 1.00 93.56 79 GLY A C 1
ATOM 611 O O . GLY A 1 79 ?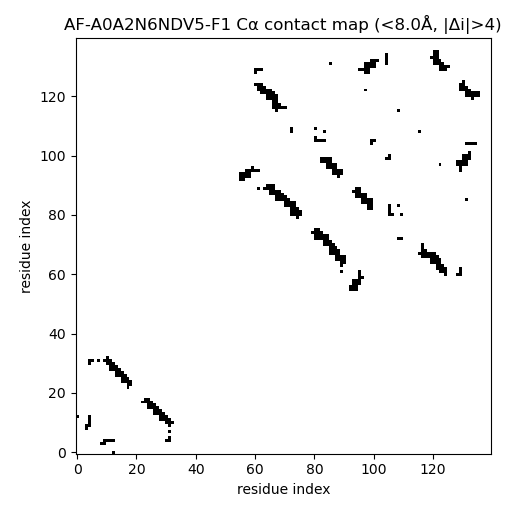 -11.556 -7.199 -16.499 1.00 93.56 79 GLY A O 1
ATOM 612 N N . VAL A 1 80 ? -11.930 -5.480 -17.896 1.00 95.56 80 VAL A N 1
ATOM 613 C CA . VAL A 1 80 ? -10.579 -5.438 -18.477 1.00 95.56 80 VAL A CA 1
ATOM 614 C C . VAL A 1 80 ? -9.667 -4.566 -17.596 1.00 95.56 80 VAL A C 1
ATOM 616 O O . VAL A 1 80 ? -10.107 -3.483 -17.191 1.00 95.56 80 VAL A O 1
ATOM 619 N N . PRO A 1 81 ? -8.430 -5.004 -17.276 1.00 97.00 81 PRO A N 1
ATOM 620 C CA . PRO A 1 81 ? -7.439 -4.166 -16.600 1.00 97.00 81 PRO A CA 1
ATOM 621 C C . PRO A 1 81 ? -7.218 -2.849 -17.352 1.00 97.00 81 PRO A C 1
ATOM 623 O O . PRO A 1 81 ? -7.019 -2.866 -18.562 1.00 97.00 81 PRO A O 1
ATOM 626 N N . ASN A 1 82 ? -7.253 -1.724 -16.639 1.00 96.75 82 ASN A N 1
ATOM 627 C CA . ASN A 1 82 ? -7.089 -0.381 -17.204 1.00 96.75 82 ASN A CA 1
ATOM 628 C C . ASN A 1 82 ? -5.796 0.289 -16.720 1.00 96.75 82 ASN A C 1
ATOM 630 O O . ASN A 1 82 ? -5.055 0.865 -17.508 1.00 96.75 82 ASN A O 1
ATOM 634 N N . LEU A 1 83 ? -5.509 0.208 -15.415 1.00 97.75 83 LEU A N 1
ATOM 635 C CA . LEU A 1 83 ? -4.359 0.891 -14.825 1.00 97.75 83 LEU A CA 1
ATOM 636 C C . LEU A 1 83 ? -3.751 0.091 -13.674 1.00 97.75 83 LEU A C 1
ATOM 638 O O . LEU A 1 83 ? -4.393 -0.131 -12.652 1.00 97.75 83 LEU A O 1
ATOM 642 N N . GLY A 1 84 ? -2.486 -0.295 -13.822 1.00 98.00 84 GLY A N 1
ATOM 643 C CA . GLY A 1 84 ? -1.651 -0.774 -12.721 1.00 98.00 84 GLY A CA 1
ATOM 644 C C . GLY A 1 84 ? -1.125 0.386 -11.876 1.00 98.00 84 GLY A C 1
ATOM 645 O O . GLY A 1 84 ? -0.609 1.363 -12.425 1.00 98.00 84 GLY A O 1
ATOM 646 N N . LEU A 1 85 ? -1.248 0.263 -10.556 1.00 98.56 85 LEU A N 1
ATOM 647 C CA . LEU A 1 85 ? -0.741 1.191 -9.545 1.00 98.56 85 LEU A CA 1
ATOM 648 C C . LEU A 1 85 ? 0.197 0.413 -8.623 1.00 98.56 85 LEU A C 1
ATOM 650 O O . LEU A 1 85 ? -0.237 -0.522 -7.952 1.00 98.56 85 LEU A O 1
ATOM 654 N N . ILE A 1 86 ? 1.474 0.779 -8.606 1.00 98.69 86 ILE A N 1
ATOM 655 C CA . ILE A 1 86 ? 2.534 0.050 -7.913 1.00 98.69 86 ILE A CA 1
ATOM 656 C C . ILE A 1 86 ? 3.163 0.961 -6.863 1.00 98.69 86 ILE A C 1
ATOM 658 O O . ILE A 1 86 ? 3.573 2.081 -7.166 1.00 98.69 86 ILE A O 1
ATOM 662 N N . VAL A 1 87 ? 3.282 0.449 -5.640 1.00 98.56 87 VAL A N 1
ATOM 663 C CA . VAL A 1 87 ? 4.246 0.938 -4.654 1.00 98.56 87 VAL A CA 1
ATOM 664 C C . VAL A 1 87 ? 5.460 0.030 -4.753 1.00 98.56 87 VAL A C 1
ATOM 666 O O . VAL A 1 87 ? 5.388 -1.165 -4.450 1.00 98.56 87 VAL A O 1
ATOM 669 N N . GLY A 1 88 ? 6.564 0.583 -5.234 1.00 98.31 88 GLY A N 1
ATOM 670 C CA . GLY A 1 88 ? 7.814 -0.143 -5.392 1.00 98.31 88 GLY A CA 1
ATOM 671 C C . GLY A 1 88 ? 8.874 0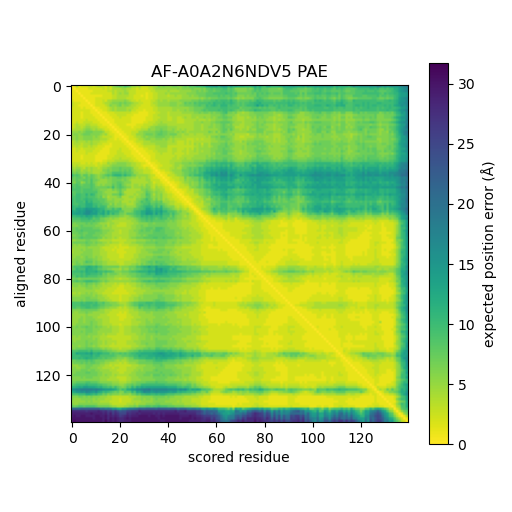.339 -4.417 1.00 98.31 88 GLY A C 1
ATOM 672 O O . GLY A 1 88 ? 8.770 1.422 -3.838 1.00 98.31 88 GLY A O 1
ATOM 673 N N . LYS A 1 89 ? 9.920 -0.469 -4.261 1.00 98.25 89 LYS A N 1
ATOM 674 C CA . LYS A 1 89 ? 11.096 -0.145 -3.460 1.00 98.25 89 LYS A CA 1
ATOM 675 C C . LYS A 1 89 ? 12.359 -0.291 -4.299 1.00 98.25 89 LYS A C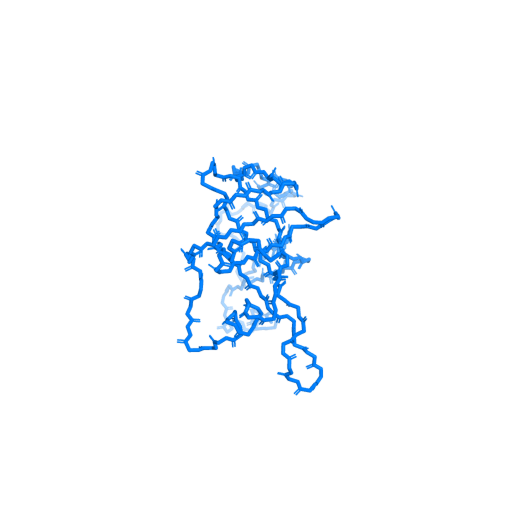 1
ATOM 677 O O . LYS A 1 89 ? 12.590 -1.348 -4.889 1.00 98.25 89 LYS A O 1
ATOM 682 N N . LEU A 1 90 ? 13.167 0.764 -4.371 1.00 97.81 90 LEU A N 1
ATOM 683 C CA . LEU A 1 90 ? 14.492 0.715 -4.991 1.00 97.81 90 LEU A CA 1
ATOM 684 C C . LEU A 1 90 ? 15.435 -0.138 -4.134 1.00 97.81 90 LEU A C 1
ATOM 686 O O . LEU A 1 90 ? 15.259 -0.262 -2.921 1.00 97.81 90 LEU A O 1
ATOM 690 N N . LYS A 1 91 ? 16.495 -0.685 -4.740 1.00 93.81 91 LYS A N 1
ATOM 691 C CA . LYS A 1 91 ? 17.539 -1.411 -3.984 1.00 93.81 91 LYS A CA 1
ATOM 692 C C . LYS A 1 91 ? 18.218 -0.559 -2.905 1.00 93.81 91 LYS A C 1
ATOM 694 O O . LYS A 1 91 ? 18.715 -1.109 -1.927 1.00 93.81 91 LYS A O 1
ATOM 699 N N . THR A 1 92 ? 18.234 0.757 -3.086 1.00 93.81 92 THR A N 1
ATOM 700 C CA . THR A 1 92 ? 18.746 1.756 -2.138 1.00 93.81 92 THR A CA 1
ATOM 701 C C . THR A 1 92 ? 17.815 1.978 -0.937 1.00 93.81 92 THR A C 1
ATOM 703 O O . THR A 1 92 ? 18.255 2.482 0.092 1.00 93.81 92 THR A O 1
ATOM 706 N N . GLY A 1 93 ? 16.574 1.480 -1.000 1.00 95.06 93 GLY A N 1
ATOM 707 C CA . GLY A 1 93 ? 15.635 1.427 0.118 1.00 95.06 93 GLY A CA 1
ATOM 708 C C . GLY A 1 93 ? 14.479 2.424 0.040 1.00 95.06 93 GLY A C 1
ATOM 709 O O . GLY A 1 93 ? 13.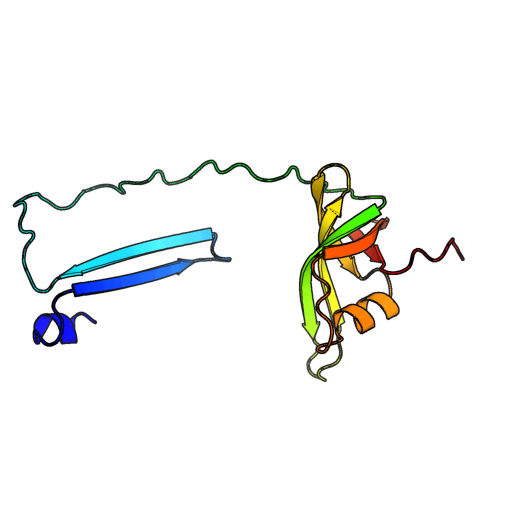527 2.281 0.809 1.00 95.06 93 GLY A O 1
ATOM 710 N N . GLU A 1 94 ? 14.527 3.385 -0.879 1.00 98.19 94 GLU A N 1
ATOM 711 C CA . GLU A 1 94 ? 13.470 4.362 -1.119 1.00 98.19 94 GLU A CA 1
ATOM 712 C C . GLU A 1 94 ? 12.220 3.701 -1.706 1.00 98.19 94 GLU A C 1
ATOM 714 O O . GLU A 1 94 ? 12.301 2.841 -2.589 1.00 98.19 94 GLU A O 1
ATOM 719 N N . ARG A 1 95 ? 11.054 4.150 -1.242 1.00 98.25 95 ARG A N 1
ATOM 720 C CA . ARG A 1 95 ? 9.758 3.861 -1.855 1.00 98.25 95 ARG A CA 1
ATOM 721 C C . ARG A 1 95 ? 9.491 4.806 -3.014 1.00 98.25 95 ARG A C 1
ATOM 723 O O . ARG A 1 95 ? 9.870 5.970 -2.960 1.00 98.25 95 ARG A O 1
ATOM 730 N N . PHE A 1 96 ? 8.762 4.328 -4.009 1.00 98.44 96 PHE A N 1
ATOM 731 C CA . PHE A 1 96 ? 8.253 5.143 -5.105 1.00 98.44 96 PHE A CA 1
ATOM 732 C C . PHE A 1 96 ? 6.856 4.682 -5.514 1.00 98.44 96 PHE A C 1
ATOM 734 O O . PHE A 1 96 ? 6.445 3.554 -5.230 1.00 98.44 96 PHE A O 1
ATOM 741 N N . LEU A 1 97 ? 6.139 5.561 -6.210 1.00 98.56 97 LEU A N 1
ATOM 742 C CA . LEU A 1 97 ? 4.893 5.226 -6.894 1.00 98.56 97 LEU A CA 1
ATOM 743 C C . LEU A 1 97 ? 5.166 5.091 -8.385 1.00 98.56 97 LEU A C 1
ATOM 745 O O . LEU A 1 97 ? 5.870 5.930 -8.941 1.00 98.56 97 LEU A O 1
ATOM 749 N N . ALA A 1 98 ? 4.599 4.069 -9.021 1.00 98.62 98 ALA A N 1
ATOM 750 C CA . ALA A 1 98 ? 4.683 3.875 -10.461 1.00 98.62 98 ALA A CA 1
ATOM 751 C C . ALA A 1 98 ? 3.371 3.352 -11.048 1.00 98.62 98 ALA A C 1
ATOM 753 O O . ALA A 1 98 ? 2.596 2.665 -10.379 1.00 98.62 98 ALA A O 1
ATOM 754 N N . ASN A 1 99 ? 3.148 3.639 -12.327 1.00 98.50 99 ASN A N 1
ATOM 755 C CA . ASN A 1 99 ? 2.204 2.884 -13.138 1.00 98.50 99 ASN A CA 1
ATOM 756 C C . ASN A 1 99 ? 2.899 1.695 -13.808 1.00 98.50 99 ASN A C 1
ATOM 758 O O . ASN A 1 99 ? 4.123 1.581 -13.796 1.00 98.50 99 ASN A O 1
ATOM 762 N N . HIS A 1 100 ? 2.116 0.795 -14.396 1.00 97.81 100 HIS A N 1
ATOM 763 C CA . HIS A 1 100 ? 2.653 -0.179 -15.344 1.00 97.81 100 HIS A CA 1
ATOM 764 C C . HIS A 1 100 ? 3.263 0.551 -16.549 1.00 97.81 100 HIS A C 1
ATOM 766 O O . HIS A 1 100 ? 2.701 1.540 -17.016 1.00 97.81 100 HIS A O 1
ATOM 772 N N . GLY A 1 101 ? 4.406 0.074 -17.032 1.00 96.81 101 GLY A N 1
ATOM 773 C CA . GLY A 1 101 ? 5.082 0.663 -18.183 1.00 96.81 101 GLY A CA 1
ATOM 774 C C . GLY A 1 101 ? 4.631 0.113 -19.533 1.00 96.81 101 GLY A C 1
ATOM 775 O O . GLY A 1 101 ? 4.768 0.787 -20.546 1.00 96.81 101 GLY A O 1
ATOM 776 N N . ASP A 1 102 ? 4.059 -1.092 -19.562 1.00 96.00 102 ASP A N 1
ATOM 777 C CA . ASP A 1 102 ? 3.517 -1.698 -20.775 1.00 96.00 102 ASP A CA 1
ATOM 778 C C . ASP A 1 102 ? 2.332 -2.638 -20.493 1.00 96.00 102 ASP A C 1
ATOM 780 O O . ASP A 1 102 ? 2.080 -3.060 -19.356 1.00 96.00 102 ASP A O 1
ATOM 784 N N . ASP A 1 103 ? 1.605 -2.989 -21.557 1.00 96.38 103 ASP A N 1
ATOM 785 C CA . ASP A 1 103 ? 0.462 -3.904 -21.486 1.00 96.38 103 ASP A CA 1
ATOM 786 C C . ASP A 1 103 ? 0.864 -5.274 -20.931 1.00 96.38 103 ASP A C 1
ATOM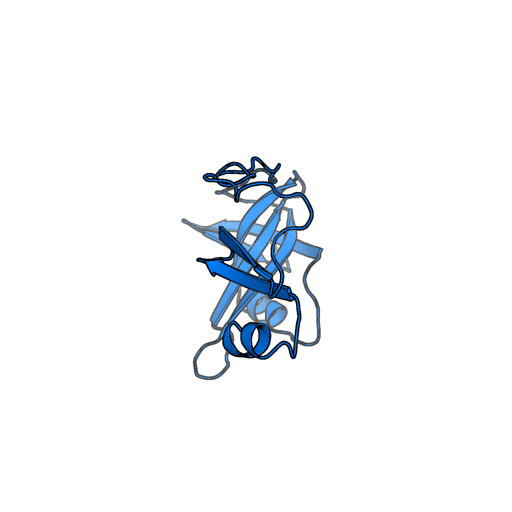 788 O O . ASP A 1 103 ? 0.096 -5.896 -20.201 1.00 96.38 103 ASP A O 1
ATOM 792 N N . ALA A 1 104 ? 2.077 -5.748 -21.234 1.00 96.31 104 ALA A N 1
ATOM 793 C CA . ALA A 1 104 ? 2.579 -7.016 -20.715 1.00 96.31 104 ALA A CA 1
ATOM 794 C C . ALA A 1 104 ? 2.683 -6.990 -19.183 1.00 96.31 104 ALA A C 1
ATOM 796 O O . ALA A 1 104 ? 2.246 -7.930 -18.515 1.00 96.31 104 ALA A O 1
ATOM 797 N N . THR A 1 105 ? 3.186 -5.891 -18.620 1.00 97.38 105 THR A N 1
ATOM 798 C CA . THR A 1 105 ? 3.246 -5.671 -17.177 1.00 97.38 105 THR A CA 1
ATOM 799 C C . THR A 1 105 ? 1.849 -5.589 -16.579 1.00 97.38 105 THR A C 1
ATOM 801 O O . THR A 1 105 ? 1.591 -6.247 -15.573 1.00 97.38 105 THR A O 1
ATOM 804 N N . LEU A 1 106 ? 0.921 -4.853 -17.200 1.00 97.69 106 LEU A N 1
ATOM 805 C CA . LEU A 1 106 ? -0.461 -4.761 -16.720 1.00 97.69 106 LEU A CA 1
ATOM 806 C C . LEU A 1 106 ? -1.162 -6.124 -16.707 1.00 97.69 106 LEU A C 1
ATOM 808 O O . LEU A 1 106 ? -1.779 -6.497 -15.708 1.00 97.69 106 LEU A O 1
ATOM 812 N N . GLN A 1 107 ? -1.053 -6.876 -17.803 1.00 96.25 107 GLN A N 1
ATOM 813 C CA . GLN A 1 107 ? -1.653 -8.202 -17.917 1.00 96.25 107 GLN A CA 1
ATOM 814 C C . GLN A 1 107 ? -1.033 -9.180 -16.927 1.00 96.25 107 GLN A C 1
ATOM 816 O O . GLN A 1 107 ? -1.764 -9.982 -16.352 1.00 96.25 107 GLN A O 1
ATOM 821 N N . ARG A 1 108 ? 0.284 -9.100 -16.692 1.00 96.25 108 ARG A N 1
ATOM 822 C CA . ARG A 1 108 ? 0.954 -9.899 -15.662 1.00 96.25 108 ARG A CA 1
ATOM 823 C C . ARG A 1 108 ? 0.425 -9.551 -14.279 1.00 96.25 108 ARG A C 1
ATOM 825 O O . ARG A 1 108 ? -0.097 -10.449 -13.641 1.00 96.25 108 ARG A O 1
ATOM 832 N N . LEU A 1 109 ? 0.426 -8.273 -13.881 1.00 97.38 109 LEU A N 1
ATOM 833 C CA . LEU A 1 109 ? -0.127 -7.837 -12.590 1.00 97.38 109 LEU A CA 1
ATOM 834 C C . LEU A 1 109 ? -1.561 -8.354 -12.370 1.00 97.38 109 LEU A C 1
ATOM 836 O O . LEU A 1 109 ? -1.928 -8.711 -11.252 1.00 97.38 109 LEU A O 1
ATOM 840 N N . ALA A 1 110 ? -2.379 -8.403 -13.427 1.00 96.69 110 ALA A N 1
ATOM 841 C CA . ALA A 1 110 ? -3.773 -8.847 -13.372 1.00 96.69 110 ALA A CA 1
ATOM 842 C C . ALA A 1 110 ? -3.966 -10.367 -13.206 1.00 96.69 110 ALA A C 1
ATOM 844 O O . ALA A 1 110 ? -5.102 -10.823 -13.021 1.00 96.69 110 ALA A O 1
ATOM 845 N N . GLN A 1 111 ? -2.895 -11.166 -13.246 1.00 95.31 111 GLN A N 1
ATOM 846 C CA . GLN A 1 111 ? -2.961 -12.616 -13.081 1.00 95.31 111 GLN A CA 1
ATOM 847 C C . GLN A 1 111 ? -3.296 -12.994 -11.637 1.00 95.31 111 GLN A C 1
ATOM 849 O O . GLN A 1 111 ? -2.437 -13.110 -10.775 1.00 95.31 111 GLN A O 1
ATOM 854 N N . ARG A 1 112 ? -4.572 -13.292 -11.380 1.00 88.88 112 ARG A N 1
ATOM 855 C CA . ARG A 1 112 ? -5.076 -13.648 -10.038 1.00 88.88 112 ARG A CA 1
ATOM 856 C C . ARG A 1 112 ? -4.496 -14.937 -9.445 1.00 88.88 112 ARG A C 1
ATOM 858 O O . ARG A 1 112 ? -4.717 -15.211 -8.271 1.00 88.88 112 ARG A O 1
ATOM 865 N N . SER A 1 113 ? -3.831 -15.759 -10.253 1.00 94.19 113 SER A N 1
ATOM 866 C CA . SER A 1 113 ? -3.190 -17.002 -9.814 1.00 94.19 113 SER A CA 1
ATOM 867 C C . SER A 1 113 ? -1.756 -16.805 -9.319 1.00 94.19 113 SER A C 1
ATOM 869 O O . SER A 1 113 ? -1.138 -17.785 -8.909 1.00 94.19 113 SER A O 1
ATOM 871 N N . VAL A 1 114 ? -1.217 -15.584 -9.393 1.00 94.00 114 VAL A N 1
ATOM 872 C CA . VAL A 1 114 ? 0.165 -15.262 -9.023 1.00 94.00 114 VAL A CA 1
ATOM 873 C C . VAL A 1 114 ? 0.166 -14.088 -8.045 1.00 94.00 114 VAL A C 1
ATOM 875 O O . VAL A 1 114 ? -0.572 -13.123 -8.219 1.00 94.00 114 VAL A O 1
ATOM 878 N N . GLU A 1 115 ? 0.980 -14.193 -6.998 1.00 95.56 115 GLU A N 1
ATOM 879 C CA . GLU A 1 115 ? 1.268 -13.092 -6.076 1.00 95.56 115 GLU A CA 1
ATOM 880 C C . GLU A 1 115 ? 2.554 -12.404 -6.536 1.00 95.56 115 GLU A C 1
ATOM 882 O O . GLU A 1 115 ? 3.586 -13.065 -6.645 1.00 95.56 115 GLU A O 1
ATOM 887 N N . HIS A 1 116 ? 2.487 -11.097 -6.799 1.00 97.00 116 HIS A N 1
ATOM 888 C CA . HIS A 1 116 ? 3.615 -10.325 -7.325 1.00 97.00 116 HIS A CA 1
ATOM 889 C C . HIS A 1 116 ? 4.334 -9.471 -6.274 1.00 97.00 116 HIS A C 1
ATOM 891 O O . HIS A 1 116 ? 5.362 -8.864 -6.582 1.00 97.00 116 HIS A O 1
ATOM 897 N N . ILE A 1 117 ? 3.842 -9.401 -5.034 1.00 98.00 117 ILE A N 1
ATOM 898 C CA . ILE A 1 117 ? 4.570 -8.756 -3.936 1.00 98.00 117 ILE A CA 1
ATOM 899 C C . ILE A 1 117 ? 5.935 -9.438 -3.761 1.00 98.00 117 ILE A C 1
ATOM 901 O O . ILE A 1 117 ? 6.042 -10.655 -3.623 1.00 98.00 117 ILE A O 1
ATOM 905 N N . GLY A 1 118 ? 6.994 -8.630 -3.747 1.00 97.44 118 GLY A N 1
ATOM 906 C CA . GLY A 1 118 ? 8.383 -9.075 -3.652 1.00 97.44 118 GLY A CA 1
ATOM 907 C C . GLY A 1 118 ? 9.042 -9.410 -4.991 1.00 97.44 118 GLY A C 1
ATOM 908 O O . GLY A 1 118 ? 10.260 -9.590 -5.024 1.00 97.44 118 GLY A O 1
ATOM 909 N N . GLU A 1 119 ? 8.296 -9.452 -6.099 1.00 97.44 119 GLU A N 1
ATOM 910 C CA . GLU A 1 119 ? 8.893 -9.672 -7.414 1.00 97.44 119 GLU A CA 1
ATOM 911 C C . GLU A 1 119 ? 9.744 -8.479 -7.863 1.00 97.44 119 GLU A C 1
ATOM 913 O O . GLU A 1 119 ? 9.457 -7.314 -7.563 1.00 97.44 119 GLU A O 1
ATOM 918 N N . ALA A 1 120 ? 10.817 -8.791 -8.590 1.00 97.19 120 ALA A N 1
ATOM 919 C CA . ALA A 1 120 ? 11.755 -7.807 -9.101 1.00 97.19 120 ALA A CA 1
ATOM 920 C C . ALA A 1 120 ? 11.305 -7.251 -10.458 1.00 97.19 120 ALA A C 1
ATOM 922 O O . ALA A 1 120 ? 10.668 -7.938 -11.254 1.00 97.19 120 ALA A O 1
ATOM 923 N N . GLY A 1 121 ? 11.721 -6.023 -10.738 1.00 96.81 121 GLY A N 1
ATOM 924 C CA . GLY A 1 121 ? 11.578 -5.388 -12.038 1.00 96.81 121 GLY A CA 1
ATOM 925 C C . GLY A 1 121 ? 12.465 -4.157 -12.143 1.00 96.81 121 GLY A C 1
ATOM 926 O O . GLY A 1 121 ? 13.432 -3.985 -11.390 1.00 96.81 121 GLY A O 1
ATOM 927 N N . VAL A 1 122 ? 12.138 -3.287 -13.088 1.00 97.38 122 VAL A N 1
ATOM 928 C CA . VAL A 1 122 ? 12.838 -2.021 -13.305 1.00 97.38 122 VAL A CA 1
ATOM 929 C C . VAL A 1 122 ? 11.820 -0.899 -13.341 1.00 97.38 122 VAL A C 1
ATOM 931 O O . VAL A 1 122 ? 10.797 -1.006 -14.012 1.00 97.38 122 VAL A O 1
ATOM 934 N N . VAL A 1 123 ? 12.119 0.184 -12.634 1.00 98.06 123 VAL A N 1
ATOM 935 C CA . VAL A 1 123 ? 11.382 1.438 -12.740 1.00 98.06 123 VAL A CA 1
ATOM 936 C C . VAL A 1 123 ? 12.168 2.429 -13.593 1.00 98.06 123 VAL A C 1
ATOM 938 O O . VAL A 1 123 ? 13.402 2.458 -13.545 1.00 98.06 123 VAL A O 1
ATOM 941 N N . ARG A 1 124 ? 11.469 3.224 -14.397 1.00 96.88 124 ARG A N 1
ATOM 942 C CA . ARG A 1 124 ? 12.023 4.350 -15.153 1.00 96.88 124 ARG A CA 1
ATOM 943 C C . ARG A 1 124 ? 11.113 5.554 -14.976 1.00 96.88 124 ARG A C 1
ATOM 945 O O . ARG A 1 124 ? 9.896 5.389 -14.951 1.00 96.88 124 ARG A O 1
ATOM 952 N N . LYS A 1 125 ? 11.692 6.748 -14.892 1.00 95.62 125 LYS A N 1
ATOM 953 C CA . LYS A 1 125 ? 10.924 7.986 -14.999 1.00 95.62 125 LYS A CA 1
ATOM 954 C C . LYS A 1 125 ? 10.662 8.285 -16.473 1.00 95.62 125 LYS A C 1
ATOM 956 O O . LYS A 1 125 ? 11.608 8.365 -17.255 1.00 95.62 125 LYS A O 1
ATOM 961 N N . GLU A 1 126 ? 9.398 8.475 -16.825 1.00 93.69 126 GLU A N 1
ATOM 962 C CA . GLU A 1 126 ? 8.954 8.946 -18.135 1.00 93.69 126 GLU A CA 1
ATOM 963 C C . GLU A 1 126 ? 7.965 10.100 -17.929 1.00 93.69 126 GLU A C 1
ATOM 965 O O . GLU A 1 126 ? 6.939 9.958 -17.259 1.00 93.69 126 GLU A O 1
ATOM 970 N N . ASP A 1 127 ? 8.303 11.269 -18.473 1.00 89.06 127 ASP A N 1
ATOM 971 C CA . ASP A 1 127 ? 7.596 12.529 -18.229 1.00 89.06 127 ASP A CA 1
ATOM 972 C C . ASP A 1 127 ? 7.426 12.822 -16.720 1.00 89.06 127 ASP A C 1
ATOM 974 O O . ASP A 1 127 ? 8.408 12.931 -15.981 1.00 89.06 127 ASP A O 1
ATOM 978 N N . GLU A 1 128 ? 6.181 12.953 -16.257 1.00 91.50 128 GLU A N 1
ATOM 979 C CA . GLU A 1 128 ? 5.809 13.232 -14.864 1.00 91.50 128 GLU A CA 1
ATOM 980 C C . GLU A 1 128 ? 5.468 11.962 -14.063 1.00 91.50 128 GLU A C 1
ATOM 982 O O . GLU A 1 128 ? 4.892 12.046 -12.978 1.00 91.50 128 GLU A O 1
ATOM 987 N N . ARG A 1 129 ? 5.757 10.762 -14.589 1.00 95.38 129 ARG A N 1
ATOM 988 C CA . ARG A 1 129 ? 5.387 9.496 -13.939 1.00 95.38 129 ARG A CA 1
ATOM 989 C C . ARG A 1 129 ? 6.536 8.502 -13.930 1.00 95.38 129 ARG A C 1
ATOM 991 O O . ARG A 1 129 ? 7.338 8.426 -14.852 1.00 95.38 129 ARG A O 1
ATOM 998 N N . ASN A 1 130 ? 6.570 7.665 -12.901 1.00 98.25 130 ASN A N 1
ATOM 999 C CA . ASN A 1 130 ? 7.406 6.474 -12.931 1.00 98.25 130 ASN A CA 1
ATOM 1000 C C . ASN A 1 130 ? 6.626 5.316 -13.558 1.00 98.25 130 ASN A C 1
ATOM 1002 O O . ASN A 1 130 ? 5.444 5.119 -13.265 1.00 98.25 130 ASN A O 1
ATOM 1006 N N . LEU A 1 131 ? 7.306 4.523 -14.376 1.00 98.25 131 LEU A N 1
ATOM 1007 C CA . LEU A 1 131 ? 6.778 3.342 -15.039 1.00 98.25 131 LEU A CA 1
ATOM 1008 C C . LEU A 1 131 ? 7.572 2.112 -14.604 1.00 98.25 131 LEU A C 1
ATOM 1010 O O . LEU A 1 131 ? 8.802 2.102 -14.661 1.00 98.25 131 LEU A O 1
ATOM 1014 N N . PHE A 1 132 ? 6.867 1.083 -14.143 1.00 98.44 132 PHE A N 1
ATOM 1015 C CA . PHE A 1 132 ? 7.434 -0.191 -13.721 1.00 98.44 132 PHE A CA 1
ATOM 1016 C C . PHE A 1 132 ? 7.270 -1.241 -14.817 1.00 98.44 132 PHE A C 1
ATOM 1018 O O . PHE A 1 132 ? 6.197 -1.367 -15.405 1.00 98.44 132 PHE A O 1
ATOM 1025 N N . TYR A 1 133 ? 8.315 -2.034 -15.025 1.00 97.69 133 TYR A N 1
ATOM 1026 C CA . TYR A 1 133 ? 8.360 -3.120 -15.994 1.00 97.69 133 TYR A CA 1
ATOM 1027 C C . TYR A 1 133 ? 8.873 -4.390 -15.310 1.00 97.69 133 TYR A C 1
ATOM 1029 O O . TYR A 1 133 ? 9.911 -4.353 -14.641 1.00 97.69 133 TYR A O 1
ATOM 1037 N N . PHE A 1 134 ? 8.185 -5.522 -15.495 1.00 95.19 134 PHE A N 1
ATOM 1038 C CA . PHE A 1 134 ? 8.708 -6.819 -15.033 1.00 95.19 134 PHE A CA 1
ATOM 1039 C C . PHE A 1 134 ? 9.929 -7.257 -15.842 1.00 95.19 134 PHE A C 1
ATOM 1041 O O . PHE A 1 134 ? 10.913 -7.731 -15.278 1.00 95.19 134 PHE A O 1
ATOM 1048 N N . ASP A 1 135 ? 9.873 -7.055 -17.158 1.00 81.94 135 ASP A N 1
ATOM 1049 C CA . ASP A 1 135 ? 10.955 -7.393 -18.068 1.00 81.94 135 ASP A CA 1
ATOM 1050 C C . ASP A 1 135 ? 11.621 -6.103 -18.541 1.00 81.94 135 ASP A C 1
ATOM 1052 O O . ASP A 1 135 ? 11.018 -5.276 -19.225 1.00 81.94 135 ASP A O 1
ATOM 1056 N N . ALA A 1 136 ? 12.897 -5.927 -18.208 1.00 60.28 136 ALA A N 1
ATOM 1057 C CA . ALA A 1 136 ? 13.710 -4.909 -18.849 1.00 60.28 136 ALA A CA 1
ATOM 1058 C C . ALA A 1 136 ? 13.955 -5.346 -20.296 1.00 60.28 136 ALA A C 1
ATOM 1060 O O . ALA A 1 136 ? 14.978 -5.964 -20.588 1.00 60.28 136 ALA A O 1
ATOM 1061 N N . LYS A 1 137 ? 13.038 -5.052 -21.226 1.00 49.78 137 LYS A N 1
ATOM 1062 C CA . LYS A 1 137 ? 13.434 -5.092 -22.633 1.00 49.78 137 LYS A CA 1
ATOM 1063 C C . LYS A 1 137 ? 14.568 -4.072 -22.801 1.00 49.78 137 LYS A C 1
ATOM 1065 O O . LYS A 1 137 ? 14.391 -2.899 -22.445 1.00 49.78 137 LYS A O 1
ATOM 1070 N N . PRO A 1 138 ? 15.757 -4.495 -23.265 1.00 41.22 138 PRO A N 1
ATOM 1071 C CA . PRO A 1 138 ? 16.756 -3.543 -23.703 1.00 41.22 138 PRO A CA 1
ATOM 1072 C C . PRO A 1 138 ? 16.142 -2.844 -24.918 1.00 41.22 138 PRO A C 1
ATOM 1074 O O . PRO A 1 138 ? 15.732 -3.520 -25.853 1.00 41.22 138 PRO A O 1
ATOM 1077 N N . ASN A 1 139 ? 15.974 -1.528 -24.803 1.00 40.84 139 ASN A N 1
ATOM 1078 C CA . ASN A 1 139 ? 15.594 -0.544 -25.820 1.00 40.84 139 ASN A CA 1
ATOM 1079 C C . ASN A 1 139 ? 15.230 -1.108 -27.211 1.00 40.84 139 ASN A C 1
ATOM 1081 O O . ASN A 1 139 ? 16.096 -1.645 -27.904 1.00 40.84 139 ASN A O 1
ATOM 1085 N N . LEU A 1 140 ? 13.975 -0.908 -27.630 1.00 34.38 140 LEU A N 1
ATOM 1086 C CA . LEU A 1 140 ? 13.658 -0.750 -29.053 1.00 34.38 140 LEU A CA 1
ATOM 1087 C C . LEU A 1 140 ? 14.015 0.676 -29.480 1.00 34.38 140 LEU A C 1
ATOM 1089 O O . LEU A 1 140 ? 13.758 1.593 -28.666 1.00 34.38 140 LEU A O 1
#

Organism: Beauveria bassiana (NCBI:txid176275)

Sequence (140 aa):
MTRELRSRKYNNGLILANGGMLTHQYVVCLSAQPRKDGKDYPLENPLPLVVQDPAPPFAEDATGPATIETYTIEYGRSGVPNLGLIVGKLKTGERFLANHGDDATLQRLAQRSVEHIGEAGVVRKEDERNLFYFDAKPNL